Protein 4ONR (pdb70)

Nearest PDB structures (foldseek):
  4onr-assembly1_A  TM=1.007E+00  e=2.822E-20  Borreliella burgdorferi
  2lqu-assembly1_A  TM=8.585E-01  e=1.031E-11  Borreliella burgdorferi
  2mtc-assembly1_A  TM=7.827E-01  e=1.929E-09  Borreliella burgdorferi N40
  2mtd-assembly1_A  TM=6.767E-01  e=2.334E-07  Borreliella garinii PBr
  2mvg-assembly1_A  TM=7.430E-01  e=7.442E-05  Borreliella burgdorferi B31

Solvent-accessible surface area: 8137 Å² total; per-residue (Å²): 112,84,151,100,31,14,93,53,87,19,77,111,63,0,67,64,27,7,129,43,1,58,65,44,1,58,47,0,74,147,90,2,78,94,111,70,32,107,21,64,48,182,198,156,30,178,52,85,13,26,8,78,2,30,18,85,0,0,46,31,0,28,134,0,0,56,6,0,35,79,4,0,81,137,24,144,157,115,20,51,67,6,30,8,50,21,0,35,78,31,0,58,90,4,0,85,19,0,72,105,0,9,4,93,110,0,25,113,20,0,33,91,10,13,157,126,41,67,22,91,67,3,122,3,0,49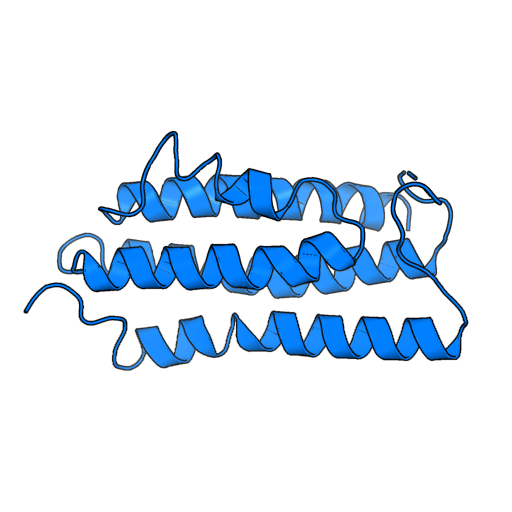,63,0,0,103,86,0,67,53,34,1,70,120,16,42,133,120,4,86,94,82,97

Organism: Borreliella burgdorferi (NCBI:txid139)

B-factor: mean 34.72, std 15.83, range [13.73, 114.96]

Foldseek 3Di:
DQQDEDDDPLCCQLVVLLVQLVVLLVVLVVVCVVVVHALAQVVVDPDLSLLVSLLSNLVSVLVNLVSLLVVLVVCQPPNGQNHLVVSLVSLLVSQVSSVRSNLPCSNVLQVVLCVVQNSSGSVSSNSSSVSNNVSSVVSNCVSVVVD

Structure (mmCIF, N/CA/C/O backbone):
data_4ONR
#
_entry.id   4ONR
#
_cell.l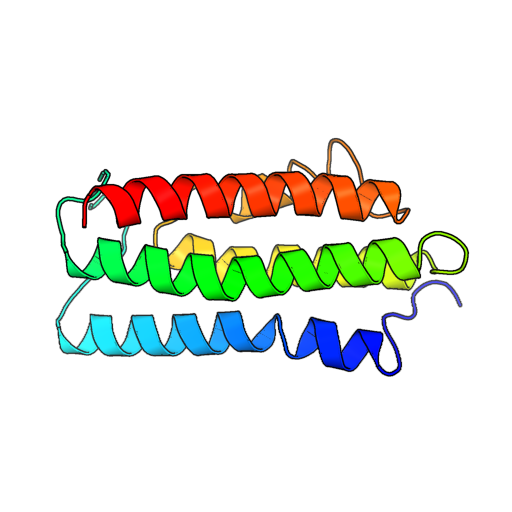ength_a   49.524
_cell.length_b   49.524
_cell.length_c   57.943
_cell.angle_alpha   90.000
_cell.angle_beta   90.000
_cell.angle_gamma   90.000
#
_symmetry.space_group_name_H-M   'P 43'
#
loop_
_entity.id
_entity.type
_entity.pdbx_description
1 polymer 'DECORIN-BINDING PROTEIN DbpA'
2 non-polymer 'NICKEL (II) ION'
3 water water
#
loop_
_atom_site.group_PDB
_atom_site.id
_atom_site.type_symbol
_atom_site.label_atom_id
_atom_site.label_alt_id
_atom_site.label_comp_id
_atom_site.label_asym_id
_atom_site.label_entity_id
_atom_site.label_seq_id
_atom_site.pdbx_PDB_ins_code
_atom_site.Cartn_x
_atom_site.Cartn_y
_atom_site.Cartn_z
_atom_site.occupancy
_atom_site.B_iso_or_equiv
_atom_site.auth_seq_id
_atom_site.auth_comp_id
_atom_site.auth_asym_id
_atom_site.auth_atom_id
_atom_site.pdbx_PDB_model_num
ATOM 1 N N . GLY A 1 1 ? -4.402 9.480 3.091 1.00 45.90 -3 GLY A N 1
ATOM 2 C CA . GLY A 1 1 ? -4.740 10.856 2.764 1.00 55.45 -3 GLY A CA 1
ATOM 3 C C . GLY A 1 1 ? -3.592 11.803 3.073 1.00 52.42 -3 GLY A C 1
ATOM 4 O O . GLY A 1 1 ? -3.773 13.023 3.117 1.00 64.35 -3 GLY A O 1
ATOM 7 N N . ALA A 1 2 ? -2.412 11.230 3.296 1.00 52.81 -2 ALA A N 1
ATOM 8 C CA . ALA A 1 2 ? -1.194 11.991 3.574 1.00 44.55 -2 ALA A CA 1
ATOM 9 C C . ALA A 1 2 ? 0.026 11.076 3.543 1.00 44.61 -2 ALA A C 1
ATOM 10 O O . ALA A 1 2 ? 1.158 11.540 3.711 1.00 43.75 -2 ALA A O 1
ATOM 16 N N . MET A 1 3 ? -0.200 9.779 3.319 1.00 39.65 -1 MET A N 1
ATOM 17 C CA . MET A 1 3 ? 0.853 8.773 3.478 1.00 56.53 -1 MET A CA 1
ATOM 18 C C . MET A 1 3 ? 1.230 8.095 2.165 1.00 54.14 -1 MET A C 1
ATOM 19 O O . MET A 1 3 ? 2.055 7.178 2.150 1.00 62.71 -1 MET A O 1
ATOM 32 N N . ASP A 1 4 ? 0.637 8.538 1.062 1.00 43.34 0 ASP A N 1
ATOM 33 C CA . ASP A 1 4 ? 0.969 7.950 -0.233 1.00 38.17 0 ASP A CA 1
ATOM 34 C C . ASP A 1 4 ? 2.382 8.354 -0.663 1.00 37.76 0 ASP A C 1
AT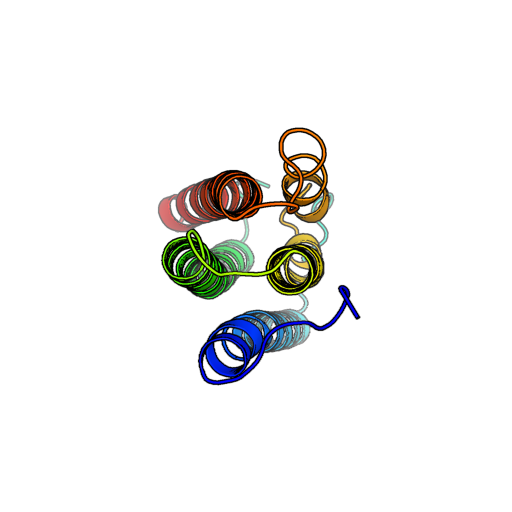OM 35 O O . ASP A 1 4 ? 2.867 9.441 -0.344 1.00 35.44 0 ASP A O 1
ATOM 44 N N . GLY A 1 5 ? 3.032 7.441 -1.374 1.00 34.13 26 GLY A N 1
ATOM 45 C CA . GLY A 1 5 ? 4.444 7.536 -1.657 1.00 29.54 26 GLY A CA 1
ATOM 46 C C . GLY A 1 5 ? 4.741 8.128 -3.010 1.00 29.76 26 GLY A C 1
ATOM 47 O O . GLY A 1 5 ? 4.000 8.970 -3.522 1.00 31.17 26 GLY A O 1
ATOM 51 N N . LEU A 1 6 ? 5.862 7.693 -3.567 1.00 26.77 27 LEU A N 1
ATOM 52 C CA . LEU A 1 6 ? 6.298 8.129 -4.880 1.00 27.25 27 LEU A CA 1
ATOM 53 C C . LEU A 1 6 ? 5.358 7.684 -5.990 1.00 28.61 27 LEU A C 1
ATOM 54 O O . LEU A 1 6 ? 4.744 6.617 -5.919 1.00 31.38 27 LEU A O 1
ATOM 70 N N . THR A 1 7 ? 5.292 8.498 -7.038 1.00 30.39 28 THR A N 1
ATOM 71 C CA . THR A 1 7 ? 4.548 8.168 -8.232 1.00 32.15 28 THR A CA 1
ATOM 72 C C . THR A 1 7 ? 5.303 8.565 -9.482 1.00 30.12 28 THR A C 1
ATOM 73 O O . THR A 1 7 ? 6.298 9.280 -9.440 1.00 32.47 28 THR A O 1
ATOM 84 N N . GLY A 1 8 ? 4.812 8.086 -10.611 1.00 32.02 29 GLY A N 1
ATOM 85 C CA . GLY A 1 8 ? 5.275 8.558 -11.898 1.00 36.17 29 GLY A CA 1
ATOM 86 C C . GLY A 1 8 ? 6.728 8.284 -12.173 1.00 35.15 29 GLY A C 1
ATOM 87 O O . GLY A 1 8 ? 7.256 7.253 -11.750 1.00 30.30 29 GLY A O 1
ATOM 91 N N . ALA A 1 9 ? 7.371 9.222 -12.868 1.00 33.26 30 ALA A N 1
ATOM 92 C CA . ALA A 1 9 ? 8.773 9.092 -13.262 1.00 36.40 30 ALA A CA 1
ATOM 93 C C . ALA A 1 9 ? 9.720 9.053 -12.059 1.00 33.91 30 ALA A C 1
ATOM 94 O O . ALA A 1 9 ? 10.755 8.381 -12.100 1.00 31.14 30 ALA A O 1
ATOM 101 N N . THR A 1 10 ? 9.382 9.804 -11.011 1.00 27.67 31 THR A N 1
ATOM 102 C CA . THR A 1 10 ? 10.175 9.863 -9.793 1.00 25.04 31 THR A CA 1
ATOM 103 C C . THR A 1 10 ? 10.218 8.469 -9.137 1.00 28.41 31 THR A C 1
ATOM 104 O O . THR A 1 10 ? 11.290 8.006 -8.726 1.00 27.87 31 THR A O 1
ATOM 115 N N . LYS A 1 11 ? 9.069 7.799 -9.047 1.00 26.75 32 LYS A N 1
ATOM 116 C CA . LYS A 1 11 ? 9.024 6.456 -8.463 1.00 25.96 32 LYS A CA 1
ATOM 117 C C . LYS A 1 11 ? 9.907 5.466 -9.232 1.00 25.62 32 LYS A C 1
ATOM 118 O O . LYS A 1 11 ? 10.710 4.733 -8.633 1.00 26.57 32 LYS A O 1
ATOM 137 N N . ILE A 1 12 ? 9.759 5.440 -10.548 1.00 27.07 33 ILE A N 1
ATOM 138 C CA . ILE A 1 12 ? 10.529 4.514 -11.376 1.00 28.42 33 ILE A CA 1
ATOM 139 C C . ILE A 1 12 ? 12.025 4.787 -11.236 1.00 29.83 33 ILE A C 1
ATOM 140 O O . ILE A 1 12 ? 12.824 3.863 -11.025 1.00 29.19 33 ILE A O 1
ATOM 156 N N . LYS A 1 13 ? 12.400 6.061 -11.349 1.00 24.95 34 LYS A N 1
ATOM 157 C CA . LYS A 1 13 ? 13.805 6.468 -11.277 1.00 28.14 34 LYS A CA 1
ATOM 158 C C . LYS A 1 13 ? 14.461 6.065 -9.949 1.00 25.34 34 LYS A C 1
ATOM 159 O O . LYS A 1 13 ? 15.560 5.475 -9.915 1.00 25.71 34 LYS A O 1
ATOM 178 N N . LEU A 1 14 ? 13.785 6.358 -8.844 1.00 21.54 35 LEU A N 1
ATOM 179 C CA . LEU A 1 14 ? 14.381 6.106 -7.539 1.00 20.35 35 LEU A CA 1
ATOM 180 C C . LEU A 1 14 ? 14.329 4.623 -7.173 1.00 22.79 35 LEU A C 1
ATOM 181 O O . LEU A 1 14 ? 15.300 4.093 -6.639 1.00 23.83 35 LEU A O 1
ATOM 197 N N . GLU A 1 15 ? 13.217 3.946 -7.447 1.00 24.88 36 GLU A N 1
ATOM 198 C CA . GLU A 1 15 ? 13.145 2.516 -7.146 1.00 25.31 36 GLU A CA 1
ATOM 199 C C . GLU A 1 15 ? 14.076 1.696 -8.049 1.00 24.92 36 GLU A C 1
ATOM 200 O O . GLU A 1 15 ? 14.680 0.725 -7.581 1.00 28.06 36 GLU A O 1
ATOM 212 N N . SER A 1 16 ? 14.212 2.081 -9.321 1.00 28.95 37 SER A N 1
ATOM 213 C CA . SER A 1 16 ? 15.161 1.425 -10.238 1.00 26.38 37 SER A CA 1
ATOM 214 C C . SER A 1 16 ? 16.609 1.585 -9.801 1.00 23.43 37 SER A C 1
ATOM 215 O O . SER A 1 16 ? 17.405 0.637 -9.874 1.00 27.93 37 SER A O 1
ATOM 223 N N A SER A 1 17 ? 16.944 2.782 -9.334 0.50 23.74 38 SER A N 1
ATOM 224 N N B SER A 1 17 ? 16.970 2.779 -9.335 0.50 23.54 38 SER A N 1
ATOM 225 C CA A SER A 1 17 ? 18.296 3.082 -8.909 0.50 23.74 38 SER A CA 1
ATOM 226 C CA B SER A 1 17 ? 18.343 3.024 -8.919 0.50 23.90 38 SER A CA 1
ATOM 227 C C A SER A 1 17 ? 18.606 2.342 -7.618 0.50 22.02 38 SER A C 1
ATOM 228 C C B SER A 1 17 ? 18.621 2.325 -7.601 0.50 23.48 38 SER A C 1
ATOM 229 O O A SER A 1 17 ? 19.724 1.886 -7.408 0.50 24.08 38 SER A O 1
ATOM 230 O O B SER A 1 17 ? 19.737 1.887 -7.349 0.50 22.33 38 SER A O 1
ATOM 245 N N . ALA A 1 18 ? 17.618 2.221 -6.741 1.00 23.00 39 ALA A N 1
ATOM 246 C CA . ALA A 1 18 ? 17.801 1.473 -5.507 1.00 22.63 39 ALA A CA 1
ATOM 247 C C . ALA A 1 18 ? 17.994 -0.009 -5.807 1.00 26.77 39 ALA A C 1
ATOM 248 O O . ALA A 1 18 ? 18.870 -0.662 -5.240 1.00 22.08 39 ALA A O 1
ATOM 255 N N . LYS A 1 19 ? 17.161 -0.551 -6.685 1.00 22.39 40 LYS A N 1
ATOM 256 C CA . LYS A 1 19 ? 17.247 -1.966 -7.024 1.00 25.79 40 LYS A CA 1
ATOM 257 C C . LYS A 1 19 ? 18.612 -2.296 -7.618 1.00 24.67 40 LYS A C 1
ATOM 258 O O . LYS A 1 19 ? 19.177 -3.368 -7.347 1.00 27.52 40 LYS A O 1
ATOM 277 N N . ALA A 1 20 ? 19.173 -1.387 -8.408 1.00 24.94 41 ALA A N 1
ATOM 278 C CA . ALA A 1 20 ? 20.500 -1.591 -8.993 1.00 28.55 41 ALA A CA 1
ATOM 279 C C . ALA A 1 20 ? 21.585 -1.836 -7.929 1.00 28.48 41 ALA A C 1
ATOM 280 O O . ALA A 1 20 ? 22.542 -2.604 -8.133 1.00 24.73 41 ALA A O 1
ATOM 287 N N . ILE A 1 21 ? 21.447 -1.196 -6.787 1.00 20.99 42 ILE A N 1
ATOM 288 C CA . ILE A 1 21 ? 22.388 -1.438 -5.700 1.00 20.79 42 ILE A CA 1
ATOM 289 C C . ILE A 1 21 ? 22.253 -2.864 -5.201 1.00 26.21 42 ILE A C 1
ATOM 290 O O . ILE A 1 21 ? 23.251 -3.576 -5.020 1.00 25.60 42 ILE A O 1
ATOM 306 N N . VAL A 1 22 ? 21.012 -3.253 -4.931 1.00 24.60 43 VAL A N 1
ATOM 307 C CA . VAL A 1 22 ? 20.753 -4.568 -4.371 1.00 27.04 43 VAL A CA 1
ATOM 308 C C . VAL A 1 22 ? 21.236 -5.623 -5.363 1.00 32.21 43 VAL A C 1
ATOM 309 O O . VAL A 1 22 ? 21.900 -6.597 -4.969 1.00 28.42 43 VAL A O 1
ATOM 322 N N . ASP A 1 23 ? 20.937 -5.428 -6.649 1.00 28.01 44 ASP A N 1
ATOM 323 C CA . ASP A 1 23 ? 21.383 -6.370 -7.667 1.00 30.38 44 ASP A CA 1
ATOM 324 C C . ASP A 1 23 ? 22.909 -6.460 -7.707 1.00 31.30 44 ASP A C 1
ATOM 325 O O . ASP A 1 23 ? 23.475 -7.552 -7.785 1.00 30.26 44 ASP A O 1
ATOM 334 N N . GLU A 1 24 ? 23.582 -5.319 -7.647 1.00 25.17 45 GLU A N 1
ATOM 335 C CA . GLU A 1 24 ? 25.036 -5.316 -7.699 1.00 27.36 45 GLU A CA 1
ATOM 336 C C . GLU A 1 24 ? 25.640 -6.049 -6.502 1.00 23.97 45 GLU A C 1
ATOM 337 O O . GLU A 1 24 ? 26.605 -6.845 -6.626 1.00 26.03 45 GLU A O 1
ATOM 349 N N . ILE A 1 25 ? 25.088 -5.785 -5.323 1.00 25.60 46 ILE A N 1
ATOM 350 C CA . ILE A 1 25 ? 25.616 -6.395 -4.122 1.00 25.36 46 ILE A CA 1
ATOM 351 C C . ILE A 1 25 ? 25.316 -7.893 -4.130 1.00 30.79 46 ILE A C 1
ATOM 352 O O . ILE A 1 25 ? 26.150 -8.705 -3.730 1.00 29.46 46 ILE A O 1
ATOM 368 N N . ASP A 1 26 ? 24.139 -8.289 -4.596 1.00 26.73 47 ASP A N 1
ATOM 369 C CA . ASP A 1 26 ? 23.880 -9.724 -4.745 1.00 30.50 47 ASP A CA 1
ATOM 370 C C . ASP A 1 26 ? 24.929 -10.392 -5.624 1.00 30.20 47 ASP A C 1
ATOM 371 O O . ASP A 1 26 ? 25.395 -11.501 -5.328 1.00 33.98 47 ASP A O 1
ATOM 380 N N . ALA A 1 27 ? 25.302 -9.735 -6.711 1.00 31.87 48 ALA A N 1
ATOM 381 C CA . ALA A 1 27 ? 26.277 -10.306 -7.630 1.00 35.48 48 ALA A CA 1
ATOM 382 C C . ALA A 1 27 ? 27.683 -10.360 -7.015 1.00 40.50 48 ALA A C 1
ATOM 383 O O . ALA A 1 27 ? 28.419 -11.326 -7.217 1.00 33.64 48 ALA A O 1
ATOM 390 N N . ILE A 1 28 ? 28.054 -9.316 -6.278 1.00 32.05 49 ILE A N 1
ATOM 391 C CA . ILE A 1 28 ? 29.314 -9.294 -5.540 1.00 29.83 49 ILE A CA 1
ATOM 392 C C . ILE A 1 28 ? 29.369 -10.456 -4.545 1.00 31.21 49 ILE A C 1
ATOM 393 O O . ILE A 1 28 ? 30.384 -11.167 -4.436 1.00 29.28 49 ILE A O 1
ATOM 409 N N . LYS A 1 29 ? 28.264 -10.679 -3.846 1.00 30.72 50 LYS A N 1
ATOM 410 C CA . LYS A 1 29 ? 28.213 -11.724 -2.839 1.00 29.38 50 LYS A CA 1
ATOM 411 C C . LYS A 1 29 ? 28.404 -13.097 -3.495 1.00 31.27 50 LYS A C 1
ATOM 412 O O . LYS A 1 29 ? 29.026 -14.001 -2.928 1.00 32.88 50 LYS A O 1
ATOM 431 N N . LYS A 1 30 ? 27.867 -13.247 -4.704 1.00 36.30 51 LYS A N 1
ATOM 432 C CA . LYS A 1 30 ? 27.984 -14.516 -5.419 1.00 33.43 51 LYS A CA 1
ATOM 433 C C . LYS A 1 30 ? 29.402 -14.762 -5.900 1.00 33.54 51 LYS A C 1
ATOM 434 O O . LYS A 1 30 ? 29.910 -15.892 -5.813 1.00 36.99 51 LYS A O 1
ATOM 453 N N . LYS A 1 31 ? 30.041 -13.709 -6.396 1.00 31.76 52 LYS A N 1
ATOM 454 C CA . LYS A 1 31 ? 31.436 -13.803 -6.783 1.00 33.19 52 LYS A CA 1
ATOM 455 C C . LYS A 1 31 ? 32.263 -14.152 -5.558 1.00 32.55 52 LYS A C 1
ATOM 456 O O . LYS A 1 31 ? 33.090 -15.067 -5.590 1.00 34.11 52 LYS A O 1
ATOM 475 N N . ALA A 1 32 ? 32.036 -13.437 -4.463 1.00 31.57 53 ALA A N 1
ATOM 476 C CA . ALA A 1 32 ? 32.782 -13.723 -3.248 1.00 32.48 53 ALA A CA 1
ATOM 477 C C . ALA A 1 32 ? 32.649 -15.180 -2.851 1.00 34.91 53 ALA A C 1
ATOM 478 O O . ALA A 1 32 ? 33.629 -15.829 -2.510 1.00 36.34 53 ALA A O 1
ATOM 485 N N . ALA A 1 33 ? 31.432 -15.696 -2.909 1.00 39.51 54 ALA A N 1
ATOM 486 C CA . ALA A 1 33 ? 31.175 -17.055 -2.483 1.00 38.42 54 ALA A CA 1
ATOM 487 C C . ALA A 1 33 ? 31.962 -18.052 -3.338 1.00 39.95 54 ALA A C 1
ATOM 488 O O . ALA A 1 33 ? 32.434 -19.082 -2.846 1.00 42.26 54 ALA A O 1
ATOM 495 N N . SER A 1 34 ? 32.110 -17.734 -4.620 1.00 38.90 55 SER A N 1
ATOM 496 C CA . SER A 1 34 ? 32.821 -18.619 -5.539 1.00 40.48 55 SER A CA 1
ATOM 497 C C . SER A 1 34 ? 34.324 -18.662 -5.266 1.00 40.69 55 SER A C 1
ATOM 498 O O . SER A 1 34 ? 35.005 -19.607 -5.680 1.00 42.58 55 SER A O 1
ATOM 506 N N . MET A 1 35 ? 34.831 -17.640 -4.581 1.00 40.00 56 MET A N 1
ATOM 507 C CA . MET A 1 35 ? 36.254 -17.518 -4.254 1.00 49.34 56 MET A CA 1
ATOM 508 C C . MET A 1 35 ? 36.499 -17.734 -2.754 1.00 55.70 56 MET A C 1
ATOM 509 O O . MET A 1 35 ? 37.629 -17.632 -2.285 1.00 45.04 56 MET A O 1
ATOM 523 N N . GLY A 1 36 ? 35.436 -17.987 -1.998 1.00 46.70 57 GLY A N 1
ATOM 524 C CA . GLY A 1 36 ? 35.556 -18.256 -0.576 1.00 44.90 57 GLY A CA 1
ATOM 525 C C . GLY A 1 36 ? 35.846 -17.035 0.283 1.00 41.88 57 GLY A C 1
ATOM 526 O O . GLY A 1 36 ? 36.484 -17.149 1.329 1.00 59.82 57 GLY A O 1
ATOM 530 N N . VAL A 1 37 ? 35.356 -15.875 -0.136 1.00 41.10 58 VAL A N 1
ATOM 531 C CA . VAL A 1 37 ? 35.627 -14.618 0.557 1.00 42.24 58 VAL A CA 1
ATOM 532 C C . VAL A 1 37 ? 34.498 -14.236 1.506 1.00 39.15 58 VAL A C 1
ATOM 533 O O . VAL A 1 37 ? 33.324 -14.266 1.128 1.00 45.33 58 VAL A O 1
ATOM 546 N N . ASN A 1 38 ? 34.870 -13.866 2.734 1.00 41.93 59 ASN A N 1
ATOM 547 C CA . ASN A 1 38 ? 33.924 -13.408 3.735 1.00 39.29 59 ASN A CA 1
ATOM 548 C C . ASN A 1 38 ? 34.132 -11.914 4.017 1.00 41.64 59 ASN A C 1
ATOM 549 O O . ASN A 1 38 ? 35.227 -11.498 4.407 1.00 44.73 59 ASN A O 1
ATOM 560 N N . PHE A 1 39 ? 33.075 -11.124 3.850 1.00 39.36 60 PHE A N 1
ATOM 561 C CA . PHE A 1 39 ? 33.161 -9.678 4.064 1.00 35.65 60 PHE A CA 1
ATOM 562 C C . PHE A 1 39 ? 33.098 -9.263 5.525 1.00 36.60 60 PHE A C 1
ATOM 563 O O . PHE A 1 39 ? 33.076 -8.065 5.814 1.00 40.85 60 PHE A O 1
ATOM 580 N N . ASP A 1 40 ? 33.072 -10.235 6.435 1.00 38.03 61 ASP A N 1
ATOM 581 C CA . ASP A 1 40 ? 32.949 -9.946 7.870 1.00 45.69 61 ASP A CA 1
ATOM 582 C C . ASP A 1 40 ? 34.001 -8.914 8.287 1.00 49.44 61 ASP A C 1
ATOM 583 O O . ASP A 1 40 ? 35.198 -9.171 8.192 1.00 46.18 61 ASP A O 1
ATOM 592 N N . ALA A 1 41 ? 33.546 -7.733 8.707 1.00 47.46 62 ALA A N 1
ATOM 593 C CA . ALA A 1 41 ? 34.442 -6.597 8.939 1.00 50.15 62 ALA A CA 1
ATOM 594 C C . ALA A 1 41 ? 35.502 -6.868 10.012 1.00 49.49 62 ALA A C 1
ATOM 595 O O . ALA A 1 41 ? 36.637 -6.415 9.891 1.00 66.36 62 ALA A O 1
ATOM 602 N N . PHE A 1 42 ? 35.134 -7.594 11.062 1.00 49.50 63 PHE A N 1
ATOM 603 C CA . PHE A 1 42 ? 36.061 -7.864 12.160 1.00 53.87 63 PHE A CA 1
ATOM 604 C C . PHE A 1 42 ? 37.151 -8.867 11.759 1.00 62.12 63 PHE A C 1
ATOM 605 O O . PHE A 1 42 ? 38.185 -8.979 12.422 1.00 55.18 63 PHE A O 1
ATOM 622 N N . LYS A 1 43 ? 36.908 -9.581 10.666 1.00 47.89 64 LYS A N 1
ATOM 623 C CA . LYS A 1 43 ? 37.867 -10.539 10.120 1.00 61.26 64 LYS A CA 1
ATOM 624 C C . LYS A 1 43 ? 38.467 -10.048 8.800 1.00 60.06 64 LYS A C 1
ATOM 625 O O . LYS A 1 43 ? 38.401 -8.857 8.469 1.00 51.37 64 LYS A O 1
ATOM 644 N N . VAL A 1 51 ? 40.395 0.164 4.102 1.00 79.00 72 VAL A N 1
ATOM 645 C CA . VAL A 1 51 ? 41.679 -0.107 4.737 1.00 79.76 72 VAL A CA 1
ATOM 646 C C . VAL A 1 51 ? 41.998 -1.615 4.696 1.00 81.38 72 VAL A C 1
ATOM 647 O O . VAL A 1 51 ? 42.962 -2.071 5.314 1.00 86.07 72 VAL A O 1
ATOM 659 N N . SER A 1 52 ? 41.198 -2.379 3.948 1.00 57.78 73 SER A N 1
ATOM 660 C CA . SER A 1 52 ? 41.391 -3.831 3.836 1.00 52.74 73 SER A CA 1
ATOM 661 C C . SER A 1 52 ? 42.708 -4.193 3.145 1.00 61.88 73 SER A C 1
ATOM 662 O O . SER A 1 52 ? 43.266 -3.388 2.399 1.00 50.28 73 SER A O 1
ATOM 670 N N . GLU A 1 53 ? 43.198 -5.407 3.400 1.00 53.35 74 GLU A N 1
ATOM 671 C CA . GLU A 1 53 ? 44.409 -5.900 2.757 1.00 58.97 74 GLU A CA 1
ATOM 672 C C . GLU A 1 53 ? 44.092 -6.747 1.520 1.00 61.79 74 GLU A C 1
ATOM 673 O O . GLU A 1 53 ? 44.992 -7.103 0.760 1.00 50.95 74 GLU A O 1
ATOM 685 N N . ASN A 1 54 ? 42.812 -7.052 1.315 1.00 57.30 75 ASN A N 1
ATOM 686 C CA . ASN A 1 54 ? 42.386 -7.945 0.239 1.00 55.09 75 ASN A CA 1
ATOM 687 C C . ASN A 1 54 ? 41.904 -7.208 -1.023 1.00 64.72 75 ASN A C 1
ATOM 688 O O . ASN A 1 54 ? 40.897 -6.491 -0.962 1.00 45.53 75 ASN A O 1
ATOM 699 N N . PRO A 1 55 ? 42.588 -7.420 -2.174 1.00 56.50 76 PRO A N 1
ATOM 700 C CA . PRO A 1 55 ? 42.260 -6.770 -3.457 1.00 50.74 76 PRO A CA 1
ATOM 701 C C . PRO A 1 55 ? 40.797 -6.895 -3.875 1.00 40.31 76 PRO A C 1
ATOM 702 O O . PRO A 1 55 ? 40.201 -5.932 -4.383 1.00 37.92 76 PRO A O 1
ATOM 713 N N . PHE A 1 56 ? 40.215 -8.065 -3.641 1.00 37.51 77 PHE A N 1
ATOM 714 C CA . PHE A 1 56 ? 38.843 -8.303 -4.066 1.00 37.48 77 PHE A CA 1
ATOM 715 C C . PHE A 1 56 ? 37.858 -7.483 -3.262 1.00 35.04 77 PHE A C 1
ATOM 716 O O . PHE A 1 56 ? 36.923 -6.904 -3.818 1.00 36.22 77 PHE A O 1
ATOM 733 N N . ILE A 1 57 ? 38.067 -7.426 -1.949 1.00 35.73 78 ILE A N 1
ATOM 734 C CA . ILE A 1 57 ? 37.225 -6.609 -1.081 1.00 34.73 78 ILE A CA 1
ATOM 735 C C . ILE A 1 57 ? 37.366 -5.136 -1.482 1.00 35.15 78 ILE A C 1
ATOM 736 O O . ILE A 1 57 ? 36.373 -4.407 -1.526 1.00 32.90 78 ILE A O 1
ATOM 752 N N . LEU A 1 58 ? 38.576 -4.702 -1.830 1.00 35.22 79 LEU A N 1
ATOM 753 C CA . LEU A 1 58 ? 38.764 -3.318 -2.275 1.00 34.26 79 LEU A CA 1
ATOM 754 C C . LEU A 1 58 ? 37.919 -3.016 -3.507 1.00 33.11 79 LEU A C 1
ATOM 755 O O . LEU A 1 58 ? 37.229 -2.006 -3.537 1.00 29.98 79 LEU A O 1
ATOM 771 N N . GLU A 1 59 ? 37.989 -3.892 -4.514 1.00 31.13 80 GLU A N 1
ATOM 772 C CA . GLU A 1 59 ? 37.223 -3.717 -5.753 1.00 33.00 80 GLU A CA 1
ATOM 773 C C . GLU A 1 59 ? 35.731 -3.745 -5.460 1.00 32.46 80 GLU A C 1
ATOM 774 O O . GLU A 1 59 ? 34.964 -2.976 -6.018 1.00 29.41 80 GLU A O 1
ATOM 786 N N . ALA A 1 60 ? 35.333 -4.656 -4.579 1.00 30.06 81 ALA A N 1
ATOM 787 C CA . ALA A 1 60 ? 33.924 -4.834 -4.226 1.00 28.92 81 ALA A CA 1
ATOM 788 C C . ALA A 1 60 ? 33.372 -3.554 -3.633 1.00 25.42 81 ALA A C 1
ATOM 789 O O . ALA A 1 60 ? 32.254 -3.095 -3.960 1.00 27.15 81 ALA A O 1
ATOM 796 N N . LYS A 1 61 ? 34.128 -2.971 -2.718 1.00 31.89 82 LYS A N 1
ATOM 797 C CA . LYS A 1 61 ? 33.641 -1.759 -2.094 1.00 26.13 82 LYS A CA 1
ATOM 798 C C . LYS A 1 61 ? 33.575 -0.602 -3.103 1.00 26.54 82 LYS A C 1
ATOM 799 O O . LYS A 1 61 ? 32.661 0.205 -3.038 1.00 26.52 82 LYS A O 1
ATOM 818 N N . VAL A 1 62 ? 34.521 -0.514 -4.038 1.00 26.45 83 VAL A N 1
ATOM 819 C CA . VAL A 1 62 ? 34.453 0.527 -5.073 1.00 26.63 83 VAL A CA 1
ATOM 820 C C . VAL A 1 62 ? 33.229 0.324 -5.955 1.00 23.38 83 VAL A C 1
ATOM 821 O O . VAL A 1 62 ? 32.474 1.258 -6.209 1.00 23.92 83 VAL A O 1
ATOM 834 N N . ARG A 1 63 ? 33.035 -0.903 -6.436 1.00 25.29 84 ARG A N 1
ATOM 835 C CA . ARG A 1 63 ? 31.859 -1.213 -7.241 1.00 24.96 84 ARG A CA 1
ATOM 836 C C . ARG A 1 63 ? 30.554 -0.869 -6.521 1.00 23.11 84 ARG A C 1
ATOM 837 O O . ARG A 1 63 ? 29.663 -0.227 -7.076 1.00 24.42 84 ARG A O 1
ATOM 858 N N . ALA A 1 64 ? 30.424 -1.319 -5.283 1.00 22.09 85 ALA A N 1
ATOM 859 C CA . ALA A 1 64 ? 29.173 -1.115 -4.560 1.00 21.30 85 ALA A CA 1
ATOM 860 C C . ALA A 1 64 ? 28.946 0.355 -4.277 1.00 20.74 85 ALA A C 1
ATOM 861 O O . ALA A 1 64 ? 27.829 0.852 -4.440 1.00 21.53 85 ALA A O 1
ATOM 868 N N . THR A 1 65 ? 29.990 1.065 -3.849 1.00 19.23 86 THR A N 1
ATOM 869 C CA . THR A 1 65 ? 29.797 2.468 -3.517 1.00 18.56 86 THR A CA 1
ATOM 870 C C . THR A 1 65 ? 29.543 3.313 -4.780 1.00 20.85 86 THR A C 1
ATOM 871 O O . THR A 1 65 ? 28.815 4.310 -4.687 1.00 19.88 86 THR A O 1
ATOM 882 N N . THR A 1 66 ? 30.067 2.916 -5.945 1.00 17.99 87 THR A N 1
ATOM 883 C CA . THR A 1 66 ? 29.713 3.598 -7.215 1.00 18.41 87 THR A CA 1
ATOM 884 C C . THR A 1 66 ? 28.238 3.496 -7.559 1.00 18.73 87 THR A C 1
ATOM 885 O O . THR A 1 66 ? 27.573 4.509 -7.801 1.00 20.18 87 THR A O 1
ATOM 896 N N . VAL A 1 67 ? 27.692 2.282 -7.549 1.00 21.58 88 VAL A N 1
ATOM 897 C CA . VAL A 1 67 ? 26.284 2.132 -7.884 1.00 20.26 88 VAL A CA 1
ATOM 898 C C . VAL A 1 67 ? 25.420 2.827 -6.808 1.00 18.68 88 VAL A C 1
ATOM 899 O O . VAL A 1 67 ? 24.380 3.439 -7.101 1.00 19.63 88 VAL A O 1
ATOM 912 N N . ALA A 1 68 ? 25.840 2.758 -5.553 1.00 19.25 89 ALA A N 1
ATOM 913 C CA . ALA A 1 68 ? 25.066 3.384 -4.493 1.00 20.18 89 ALA A CA 1
ATOM 914 C C . ALA A 1 68 ? 25.078 4.896 -4.617 1.00 19.04 89 ALA A C 1
ATOM 915 O O . ALA A 1 68 ? 24.075 5.551 -4.411 1.00 18.94 89 ALA A O 1
ATOM 922 N N . GLU A 1 69 ? 26.203 5.471 -5.001 1.00 16.16 90 GLU A N 1
ATOM 923 C CA . GLU A 1 69 ? 26.267 6.922 -5.122 1.00 17.97 90 GLU A CA 1
ATOM 924 C C . GLU A 1 69 ? 25.369 7.394 -6.272 1.00 22.40 90 GLU A C 1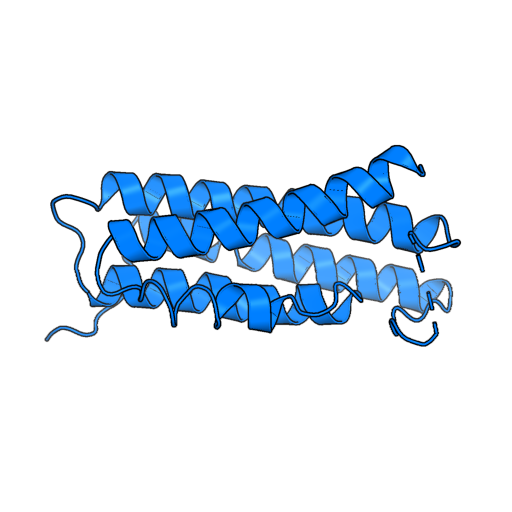
ATOM 925 O O . GLU A 1 69 ? 24.771 8.467 -6.169 1.00 21.00 90 GLU A O 1
ATOM 937 N N . LYS A 1 70 ? 25.208 6.588 -7.331 1.00 20.11 91 LYS A N 1
ATOM 938 C CA . LYS A 1 70 ? 24.322 6.986 -8.434 1.00 19.63 91 LYS A CA 1
ATOM 939 C C . LYS A 1 70 ? 22.899 7.104 -7.926 1.00 20.23 91 LYS A C 1
ATOM 940 O O . LYS A 1 70 ? 22.141 8.014 -8.320 1.00 19.69 91 LYS A O 1
ATOM 959 N N . PHE A 1 71 ? 22.538 6.175 -7.051 1.00 19.89 92 PHE A N 1
ATOM 960 C CA . PHE A 1 71 ? 21.240 6.217 -6.376 1.00 17.81 92 PHE A CA 1
ATOM 961 C C . PHE A 1 71 ? 21.075 7.441 -5.499 1.00 16.49 92 PHE A C 1
ATOM 962 O O . PHE A 1 71 ? 20.031 8.092 -5.534 1.00 18.56 92 PHE A O 1
ATOM 979 N N . VAL A 1 72 ? 22.078 7.762 -4.696 1.00 17.36 93 VAL A N 1
ATOM 980 C CA . VAL A 1 72 ? 21.937 8.924 -3.842 1.00 15.03 93 VAL A CA 1
ATOM 981 C C . VAL A 1 72 ? 21.864 10.210 -4.656 1.00 17.36 93 VAL A C 1
ATOM 982 O O . VAL A 1 72 ? 21.079 11.127 -4.312 1.00 17.90 93 VAL A O 1
ATOM 995 N N . ILE A 1 73 ? 22.646 10.317 -5.719 1.00 17.69 94 ILE A N 1
ATOM 996 C CA . ILE A 1 73 ? 22.501 11.457 -6.624 1.00 19.14 94 ILE A CA 1
ATOM 997 C C . ILE A 1 73 ? 21.071 11.534 -7.162 1.00 20.01 94 ILE A C 1
ATOM 998 O O . ILE A 1 73 ? 20.504 12.617 -7.240 1.00 20.52 94 ILE A O 1
ATOM 1014 N N . ALA A 1 74 ? 20.480 10.388 -7.512 1.00 19.35 95 ALA A N 1
ATOM 1015 C CA . ALA A 1 74 ? 19.097 10.376 -8.000 1.00 21.60 95 ALA A CA 1
ATOM 1016 C C . ALA A 1 74 ? 18.147 10.900 -6.933 1.00 19.24 95 ALA A C 1
ATOM 1017 O O . ALA A 1 74 ? 17.240 11.680 -7.228 1.00 19.14 95 ALA A O 1
ATOM 1024 N N . ILE A 1 75 ? 18.364 10.492 -5.692 1.00 18.78 96 ILE A N 1
ATOM 1025 C CA . ILE A 1 75 ? 17.604 11.048 -4.579 1.00 18.01 96 ILE A CA 1
ATOM 1026 C C . ILE A 1 75 ? 17.763 12.568 -4.493 1.00 16.70 96 ILE A C 1
ATOM 1027 O O . ILE A 1 75 ? 16.778 13.288 -4.329 1.00 18.35 96 ILE A O 1
ATOM 1043 N N . GLU A 1 76 ? 18.991 13.068 -4.607 1.00 17.53 97 GLU A N 1
ATOM 1044 C CA . GLU A 1 76 ? 19.223 14.510 -4.492 1.00 17.94 97 GLU A CA 1
ATOM 1045 C C . GLU A 1 76 ? 18.491 15.217 -5.626 1.00 21.71 97 GLU A C 1
ATOM 1046 O O . GLU A 1 76 ? 17.847 16.237 -5.416 1.00 21.99 97 GLU A O 1
ATOM 1058 N N . GLU A 1 77 ? 18.557 14.666 -6.829 1.00 17.97 98 GLU A N 1
ATOM 1059 C CA . GLU A 1 77 ? 17.901 15.294 -7.973 1.00 22.95 98 GLU A CA 1
ATOM 1060 C C . GLU A 1 77 ? 16.396 15.381 -7.775 1.00 24.38 98 GLU A C 1
ATOM 1061 O O . GLU A 1 77 ? 15.795 16.423 -8.024 1.00 23.43 98 GLU A O 1
ATOM 1073 N N . GLU A 1 78 ? 15.794 14.292 -7.307 1.00 18.84 99 GLU A N 1
ATOM 1074 C CA . GLU A 1 78 ? 14.347 14.248 -7.200 1.00 19.42 99 GLU A CA 1
ATOM 1075 C C . GLU A 1 78 ? 13.860 15.048 -5.993 1.00 20.11 99 GLU A C 1
ATOM 1076 O O . GLU A 1 78 ? 12.872 15.757 -6.117 1.00 21.23 99 GLU A O 1
ATOM 1088 N N . ALA A 1 79 ? 14.569 14.997 -4.881 1.00 18.83 100 ALA A N 1
ATOM 1089 C CA . ALA A 1 79 ? 14.222 15.813 -3.714 1.00 19.55 100 ALA A CA 1
ATOM 1090 C C . ALA A 1 79 ? 14.275 17.283 -4.095 1.00 20.26 100 ALA A C 1
ATOM 1091 O O . ALA A 1 79 ? 13.379 18.049 -3.768 1.00 22.61 100 ALA A O 1
ATOM 1098 N N . THR A 1 80 ? 15.311 17.672 -4.824 1.00 23.36 101 THR A N 1
ATOM 1099 C CA . THR A 1 80 ? 15.394 19.049 -5.298 1.00 25.91 101 THR A CA 1
ATOM 1100 C C . THR A 1 80 ? 14.186 19.412 -6.179 1.00 26.23 101 THR A C 1
ATOM 1101 O O . THR A 1 80 ? 13.576 20.482 -6.007 1.00 27.18 101 THR A O 1
ATOM 1112 N N . LYS A 1 81 ? 13.827 18.535 -7.117 1.00 23.90 102 LYS A N 1
ATOM 1113 C CA . LYS A 1 81 ? 12.683 18.783 -7.999 1.00 25.15 102 LYS A CA 1
ATOM 1114 C C . LYS A 1 81 ? 11.400 18.972 -7.208 1.00 29.83 102 LYS A C 1
ATOM 1115 O O . LYS A 1 81 ? 10.546 19.806 -7.550 1.00 28.48 102 LYS A O 1
ATOM 1134 N N . LEU A 1 82 ? 11.259 18.185 -6.157 1.00 25.90 103 LEU A N 1
ATOM 1135 C CA . LEU A 1 82 ? 10.032 18.138 -5.355 1.00 23.76 103 LEU A CA 1
ATOM 1136 C C . LEU A 1 82 ? 10.037 19.122 -4.184 1.00 27.47 103 LEU A C 1
ATOM 1137 O O . LEU A 1 82 ? 9.129 19.127 -3.339 1.00 25.79 103 LEU A O 1
ATOM 1153 N N . LYS A 1 83 ? 11.031 19.996 -4.137 1.00 23.38 104 LYS A N 1
ATOM 1154 C CA . LYS A 1 83 ? 11.132 20.919 -3.015 1.00 25.75 104 LYS A CA 1
ATOM 1155 C C . LYS A 1 83 ? 9.838 21.729 -2.809 1.00 28.29 104 LYS A C 1
ATOM 1156 O O . LYS A 1 83 ? 9.316 21.770 -1.700 1.00 30.31 104 LYS A O 1
ATOM 1175 N N . GLU A 1 84 ? 9.296 22.308 -3.885 1.00 29.63 105 GLU A N 1
ATOM 1176 C CA . GLU A 1 84 ? 8.140 23.191 -3.797 1.00 30.79 105 GLU A CA 1
ATOM 1177 C C . GLU A 1 84 ? 6.814 22.444 -3.635 1.00 29.13 105 GLU A C 1
ATOM 1178 O O . GLU A 1 84 ? 5.910 22.933 -2.965 1.00 33.59 105 GLU A O 1
ATOM 1190 N N 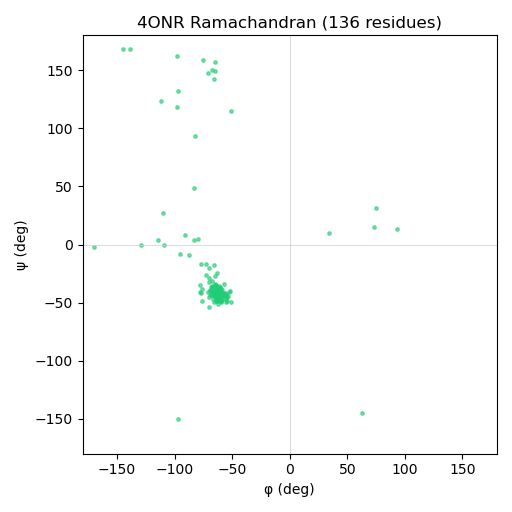. THR A 1 85 ? 6.681 21.277 -4.255 1.00 29.74 106 THR A N 1
ATOM 1191 C CA . THR A 1 85 ? 5.361 20.651 -4.329 1.00 29.41 106 THR A CA 1
ATOM 1192 C C . THR A 1 85 ? 5.329 19.193 -3.872 1.00 29.44 106 THR A C 1
ATOM 1193 O O . THR A 1 85 ? 4.254 18.587 -3.859 1.00 29.86 106 THR A O 1
ATOM 1204 N N . GLY A 1 86 ? 6.467 18.646 -3.463 1.00 28.03 107 GLY A N 1
ATOM 1205 C CA . GLY A 1 86 ? 6.513 17.287 -2.937 1.00 24.40 107 GLY A CA 1
ATOM 1206 C C . GLY A 1 86 ? 5.786 17.172 -1.602 1.00 26.83 107 GLY A C 1
ATOM 1207 O O . GLY A 1 86 ? 5.726 18.144 -0.847 1.00 25.61 107 GLY A O 1
ATOM 1211 N N . SER A 1 87 ? 5.232 15.988 -1.338 1.00 24.36 108 SER A N 1
ATOM 1212 C CA . SER A 1 87 ? 4.445 15.696 -0.138 1.00 24.78 108 SER A CA 1
ATOM 1213 C C . SER A 1 87 ? 5.303 15.010 0.916 1.00 24.01 108 SER A C 1
ATOM 1214 O O . SER A 1 87 ? 6.345 14.443 0.599 1.00 24.79 108 SER A O 1
ATOM 1222 N N . SER A 1 88 ? 4.828 15.028 2.161 1.00 26.18 109 SER A N 1
ATOM 1223 C CA . SER A 1 88 ? 5.484 14.291 3.255 1.00 29.37 109 SER A CA 1
ATOM 1224 C C . SER A 1 88 ? 5.704 12.813 2.933 1.00 23.94 109 SER A C 1
ATOM 1225 O O . SER A 1 88 ? 6.772 12.231 3.229 1.00 24.78 109 SER A O 1
ATOM 1233 N N . GLY A 1 89 ? 4.702 12.212 2.305 1.00 27.83 110 GLY A N 1
ATOM 1234 C CA . GLY A 1 89 ? 4.733 10.809 1.957 1.00 28.26 110 GLY A CA 1
ATOM 1235 C C . GLY A 1 89 ? 5.806 10.531 0.949 1.00 25.47 110 GLY A C 1
ATOM 1236 O O . GLY A 1 89 ? 6.439 9.480 0.998 1.00 27.18 110 GLY A O 1
ATOM 1240 N N . GLU A 1 90 ? 6.049 11.482 0.052 1.00 22.77 111 GLU A N 1
ATOM 1241 C CA . GLU A 1 90 ? 7.114 11.303 -0.947 1.00 20.18 111 GLU A CA 1
ATOM 1242 C C . GLU A 1 90 ? 8.499 11.372 -0.306 1.00 19.26 111 GLU A C 1
ATOM 1243 O O . GLU A 1 90 ? 9.356 10.515 -0.557 1.00 20.29 111 GLU A O 1
ATOM 1255 N N . PHE A 1 91 ? 8.701 12.345 0.562 1.00 21.33 112 PHE A N 1
ATOM 1256 C CA . PHE A 1 91 ? 9.977 12.483 1.253 1.00 18.66 112 PHE A CA 1
ATOM 1257 C C . PHE A 1 91 ? 10.276 11.301 2.182 1.00 18.44 112 PHE A C 1
ATOM 1258 O O . PHE A 1 91 ? 11.420 10.818 2.240 1.00 20.75 112 PHE A O 1
ATOM 1275 N N . SER A 1 92 ? 9.259 10.824 2.886 1.00 23.34 113 SER A N 1
ATOM 1276 C CA . SER A 1 92 ? 9.412 9.644 3.740 1.00 20.80 113 SER A CA 1
ATOM 1277 C C . SER A 1 92 ? 9.787 8.412 2.912 1.00 20.62 113 SER A C 1
ATOM 1278 O O . SER A 1 92 ? 10.590 7.579 3.349 1.00 21.25 113 SER A O 1
ATOM 1286 N N . ALA A 1 93 ? 9.197 8.292 1.729 1.00 20.42 114 ALA A N 1
ATOM 1287 C CA . ALA A 1 93 ? 9.511 7.182 0.829 1.00 22.82 114 ALA A CA 1
ATOM 1288 C C . ALA A 1 93 ? 10.949 7.241 0.345 1.00 19.47 114 ALA A C 1
ATOM 1289 O O . ALA A 1 93 ? 11.595 6.202 0.176 1.00 20.19 114 ALA A O 1
ATOM 1296 N N . MET A 1 94 ? 11.483 8.446 0.138 1.00 19.94 115 MET A N 1
ATOM 1297 C CA . MET A 1 94 ? 12.885 8.591 -0.290 1.00 18.91 115 MET A CA 1
ATOM 1298 C C . MET A 1 94 ? 13.802 8.132 0.833 1.00 17.86 115 MET A C 1
ATOM 1299 O O . MET A 1 94 ? 14.806 7.469 0.605 1.00 17.90 115 MET A O 1
ATOM 1313 N N . TYR A 1 95 ? 13.447 8.489 2.054 1.00 18.53 116 TYR A N 1
ATOM 1314 C CA . TYR A 1 95 ? 14.213 8.042 3.210 1.00 15.83 116 TYR A CA 1
ATOM 1315 C C . TYR A 1 95 ? 14.159 6.525 3.284 1.00 18.47 116 TYR A C 1
ATOM 1316 O O . TYR A 1 95 ? 15.180 5.865 3.496 1.00 18.59 116 TYR A O 1
ATOM 1334 N N . ASP A 1 96 ? 12.979 5.951 3.119 1.00 18.76 117 ASP A N 1
ATOM 1335 C CA . ASP A 1 96 ? 12.874 4.491 3.178 1.00 21.09 117 ASP A CA 1
ATOM 1336 C C . ASP A 1 96 ? 13.818 3.820 2.191 1.00 21.98 117 ASP A C 1
ATOM 1337 O O . ASP A 1 96 ? 14.441 2.835 2.550 1.00 20.23 117 ASP A O 1
ATOM 1346 N N . LEU A 1 97 ? 13.932 4.336 0.969 1.00 19.07 118 LEU A N 1
ATOM 1347 C CA . LEU A 1 97 ? 14.859 3.729 -0.016 1.00 15.39 118 LEU A CA 1
ATOM 1348 C C . LEU A 1 97 ? 16.304 3.838 0.496 1.00 17.69 118 LEU A C 1
ATOM 1349 O O . LEU A 1 97 ? 17.089 2.880 0.389 1.00 16.71 118 LEU A O 1
ATOM 1365 N N . MET A 1 98 ? 16.687 5.003 1.025 1.00 16.87 119 MET A N 1
ATOM 1366 C CA . MET A 1 98 ? 18.057 5.174 1.504 1.00 13.73 119 MET A CA 1
ATOM 1367 C C . MET A 1 98 ? 18.361 4.225 2.634 1.00 17.21 119 MET A C 1
ATOM 1368 O O . MET A 1 98 ? 19.414 3.588 2.667 1.00 17.59 119 MET A O 1
ATOM 1382 N N . PHE A 1 99 ? 17.437 4.105 3.574 1.00 17.60 120 PHE A N 1
ATOM 1383 C CA . PHE A 1 99 ? 17.664 3.230 4.700 1.00 18.68 120 PHE A CA 1
ATOM 1384 C C . PHE A 1 99 ? 17.704 1.765 4.274 1.00 19.20 120 PHE A C 1
ATOM 1385 O O . PHE A 1 99 ? 18.569 0.983 4.733 1.00 18.13 120 PHE A O 1
ATOM 1402 N N . GLU A 1 100 ? 16.825 1.380 3.353 1.00 16.96 121 GLU A N 1
ATOM 1403 C CA . GLU A 1 100 ? 16.797 0.013 2.902 1.00 19.34 121 GLU A CA 1
ATOM 1404 C C . GLU A 1 100 ? 18.081 -0.379 2.183 1.00 20.56 121 GLU A C 1
ATOM 1405 O O . GLU A 1 100 ? 18.594 -1.486 2.412 1.00 21.32 121 GLU A O 1
ATOM 1417 N N . VAL A 1 101 ? 18.622 0.471 1.315 1.00 16.88 122 VAL A N 1
ATOM 1418 C CA . VAL A 1 101 ? 19.833 0.081 0.592 1.00 18.65 122 VAL A CA 1
ATOM 1419 C C . VAL A 1 101 ? 21.071 0.185 1.486 1.00 16.08 122 VAL A C 1
ATOM 1420 O O . VAL A 1 101 ? 22.109 -0.446 1.190 1.00 18.61 122 VAL A O 1
ATOM 1433 N N . SER A 1 102 ? 21.001 0.896 2.600 1.00 16.90 123 SER A N 1
ATOM 1434 C CA . SER A 1 102 ? 22.132 0.923 3.530 1.00 14.29 123 SER A CA 1
ATOM 1435 C C . SER A 1 102 ? 22.428 -0.445 4.127 1.00 18.10 123 SER A C 1
ATOM 1436 O O . SER A 1 102 ? 23.558 -0.724 4.523 1.00 19.34 123 SER A O 1
ATOM 1444 N N . LYS A 1 103 ? 21.417 -1.298 4.161 1.00 20.33 124 LYS A N 1
ATOM 1445 C CA . LYS A 1 103 ? 21.530 -2.594 4.815 1.00 20.30 124 LYS A CA 1
ATOM 1446 C C . LYS A 1 103 ? 22.462 -3.536 4.037 1.00 19.11 124 LYS A C 1
ATOM 144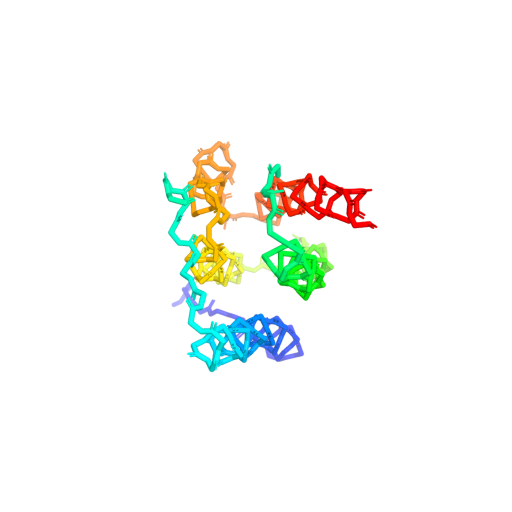7 O O . LYS A 1 103 ? 23.439 -4.017 4.601 1.00 20.26 124 LYS A O 1
ATOM 1466 N N . PRO A 1 104 ? 22.225 -3.754 2.738 1.00 20.35 125 PRO A N 1
ATOM 1467 C CA . PRO A 1 104 ? 23.190 -4.591 2.004 1.00 23.38 125 PRO A CA 1
ATOM 1468 C C . PRO A 1 104 ? 24.584 -3.979 1.905 1.00 20.94 125 PRO A C 1
ATOM 1469 O O . PRO A 1 104 ? 25.563 -4.710 1.837 1.00 20.99 125 PRO A O 1
ATOM 1480 N N . LEU A 1 105 ? 24.675 -2.658 1.941 1.00 18.88 126 LEU A N 1
ATOM 1481 C CA . LEU A 1 105 ? 25.961 -1.985 1.923 1.00 17.07 126 LEU A CA 1
ATOM 1482 C C . LEU A 1 105 ? 26.741 -2.329 3.197 1.00 18.25 126 LEU A C 1
ATOM 1483 O O . LEU A 1 105 ? 27.940 -2.656 3.155 1.00 22.64 126 LEU A O 1
ATOM 1499 N N . GLN A 1 106 ? 26.047 -2.274 4.324 1.00 22.10 127 GLN A N 1
ATOM 1500 C CA . GLN A 1 106 ? 26.637 -2.655 5.602 1.00 20.25 127 GLN A CA 1
ATOM 1501 C C . GLN A 1 106 ? 27.113 -4.113 5.583 1.00 26.09 127 GLN A C 1
ATOM 1502 O O . GLN A 1 106 ? 28.165 -4.469 6.138 1.00 25.34 127 GLN A O 1
ATOM 1516 N N . GLU A 1 107 ? 26.344 -4.966 4.933 1.00 22.31 128 GLU A N 1
ATOM 1517 C CA . GLU A 1 107 ? 26.694 -6.372 4.862 1.00 25.71 128 GLU A CA 1
ATOM 1518 C C . GLU A 1 107 ? 27.975 -6.629 4.061 1.00 23.23 128 GLU A C 1
ATOM 1519 O O . GLU A 1 107 ? 28.577 -7.689 4.189 1.00 28.24 128 GLU A O 1
ATOM 1531 N N . LEU A 1 108 ? 28.407 -5.668 3.252 1.00 22.59 129 LEU A N 1
ATOM 1532 C CA . LEU A 1 108 ? 29.676 -5.807 2.528 1.00 24.23 129 LEU A CA 1
ATOM 1533 C C . LEU A 1 108 ? 30.852 -5.411 3.404 1.00 32.84 129 LEU A C 1
ATOM 1534 O O . LEU A 1 108 ? 32.009 -5.419 2.970 1.00 33.70 129 LEU A O 1
ATOM 1550 N N . GLY A 1 109 ? 30.560 -5.087 4.661 1.00 31.16 130 GLY A N 1
ATOM 1551 C CA . GLY A 1 109 ? 31.600 -4.705 5.586 1.00 28.71 130 GLY A CA 1
ATOM 1552 C C . GLY A 1 109 ? 31.815 -3.204 5.644 1.00 24.72 130 GLY A C 1
ATOM 1553 O O . GLY A 1 109 ? 32.847 -2.775 6.199 1.00 29.64 130 GLY A O 1
ATOM 1557 N N . ILE A 1 110 ? 30.875 -2.416 5.085 1.00 23.53 131 ILE A N 1
ATOM 1558 C CA . ILE A 1 110 ? 30.894 -0.970 5.246 1.00 24.75 131 ILE A CA 1
ATOM 1559 C C . ILE A 1 110 ? 30.245 -0.664 6.585 1.00 23.23 131 ILE A C 1
ATOM 1560 O O . ILE A 1 110 ? 29.040 -0.583 6.696 1.00 25.77 131 ILE A O 1
ATOM 1576 N N . GLN A 1 111 ? 31.081 -0.560 7.609 1.00 25.48 132 GLN A N 1
ATOM 1577 C CA . GLN A 1 111 ? 30.611 -0.492 8.969 1.00 22.68 132 GLN A CA 1
ATOM 1578 C C . GLN A 1 111 ? 29.827 0.790 9.179 1.00 25.21 132 GLN A C 1
ATOM 1579 O O . GLN A 1 111 ? 30.158 1.808 8.595 1.00 29.52 132 GLN A O 1
ATOM 1593 N N . GLU A 1 112 ? 28.765 0.685 9.968 1.00 29.10 133 GLU A N 1
ATOM 1594 C CA . GLU A 1 112 ? 27.986 1.857 10.376 1.00 28.65 133 GLU A CA 1
ATOM 1595 C C . GLU A 1 112 ? 27.143 2.423 9.249 1.00 32.40 133 GLU A C 1
ATOM 1596 O O . GLU A 1 112 ? 26.712 3.573 9.332 1.00 33.86 133 GLU A O 1
ATOM 1608 N N . MET A 1 113 ? 26.936 1.686 8.164 1.00 22.88 134 MET A N 1
ATOM 1609 C CA . MET A 1 113 ? 26.230 2.323 7.060 1.00 20.58 134 MET A CA 1
ATOM 1610 C C . MET A 1 113 ? 24.768 2.619 7.412 1.00 21.93 134 MET A C 1
ATOM 1611 O O . MET A 1 113 ? 24.277 3.713 7.109 1.00 21.90 134 MET A O 1
ATOM 1625 N N . THR A 1 114 ? 24.060 1.689 8.054 1.00 20.86 135 THR A N 1
ATOM 1626 C CA . THR A 1 114 ? 22.662 1.956 8.353 1.00 18.83 135 THR A CA 1
ATOM 1627 C C . THR A 1 114 ? 22.592 3.078 9.377 1.00 21.19 135 THR A C 1
ATOM 1628 O O . THR A 1 114 ? 21.706 3.907 9.320 1.00 22.71 135 THR A O 1
ATOM 1639 N N . LYS A 1 115 ? 23.537 3.123 10.305 1.00 18.41 136 LYS A N 1
ATOM 1640 C CA . LYS A 1 115 ? 23.529 4.177 11.327 1.00 22.36 136 LYS A CA 1
ATOM 1641 C C . LYS A 1 115 ? 23.869 5.552 10.741 1.00 20.90 136 LYS A C 1
ATOM 1642 O O . LYS A 1 115 ? 23.362 6.572 11.219 1.00 19.09 136 LYS A O 1
ATOM 1661 N N . THR A 1 116 ? 24.717 5.593 9.719 1.00 18.13 137 THR A N 1
ATOM 1662 C CA . THR A 1 116 ? 24.982 6.858 9.032 1.00 18.15 137 THR A CA 1
ATOM 1663 C C . THR A 1 116 ? 23.652 7.478 8.599 1.00 19.52 137 THR A C 1
ATOM 1664 O O . THR A 1 116 ? 23.395 8.674 8.792 1.00 18.50 137 THR A O 1
ATOM 1675 N N . VAL A 1 117 ? 22.776 6.647 8.051 1.00 16.67 138 VAL A N 1
ATOM 1676 C CA . VAL A 1 117 ? 21.517 7.115 7.509 1.00 16.96 138 VAL A CA 1
ATOM 1677 C C . VAL A 1 117 ? 20.516 7.432 8.603 1.00 16.89 138 VAL A C 1
ATOM 1678 O O . VAL A 1 117 ? 19.928 8.524 8.631 1.00 17.15 138 VAL A O 1
ATOM 1691 N N . SER A 1 118 ? 20.333 6.523 9.555 1.00 15.93 139 SER A N 1
ATOM 1692 C CA . SER A 1 118 ? 19.338 6.789 10.574 1.00 19.46 139 SER A CA 1
ATOM 1693 C C . SER A 1 118 ? 19.725 7.961 11.507 1.00 20.55 139 SER A C 1
ATOM 1694 O O . SER A 1 118 ? 18.866 8.731 11.928 1.00 21.12 139 SER A O 1
ATOM 1702 N N A MET A 1 119 ? 21.007 8.081 11.823 0.52 19.16 140 MET A N 1
ATOM 1703 N N B MET A 1 119 ? 21.010 8.121 11.798 0.48 17.41 140 MET A N 1
ATOM 1704 C CA A MET A 1 119 ? 21.478 9.185 12.642 0.52 18.40 140 MET A CA 1
ATOM 1705 C CA B MET A 1 119 ? 21.464 9.212 12.659 0.48 20.83 140 MET A CA 1
ATOM 1706 C C A MET A 1 119 ? 21.242 10.501 11.900 0.52 17.74 140 MET A C 1
ATOM 1707 C C B MET A 1 119 ? 21.431 10.560 11.932 0.48 24.85 140 MET A C 1
ATOM 1708 O O A MET A 1 119 ? 20.802 11.468 12.502 0.52 18.63 140 MET A O 1
ATOM 1709 O O B MET A 1 119 ? 21.337 11.611 12.584 0.48 20.26 140 MET A O 1
ATOM 1736 N N . ALA A 1 120 ? 21.523 10.528 10.600 1.00 16.58 141 ALA A N 1
ATOM 1737 C CA . ALA A 1 120 ? 21.313 11.742 9.799 1.00 18.54 141 ALA A CA 1
ATOM 1738 C C . ALA A 1 120 ? 19.854 12.140 9.895 1.00 19.81 141 ALA A C 1
ATOM 1739 O O . ALA A 1 120 ? 19.520 13.336 10.011 1.00 19.76 141 ALA A O 1
ATOM 1746 N N . ALA A 1 121 ? 18.966 11.154 9.884 1.00 19.38 142 ALA A N 1
ATOM 1747 C CA . ALA A 1 121 ? 17.536 11.455 9.951 1.00 19.56 142 ALA A CA 1
ATOM 1748 C C . ALA A 1 121 ? 17.129 11.916 11.330 1.00 21.43 142 ALA A C 1
ATOM 1749 O O . ALA A 1 121 ? 16.162 12.641 11.470 1.00 22.22 142 ALA A O 1
ATOM 1756 N N . GLU A 1 122 ? 17.854 11.517 12.368 1.00 23.10 143 GLU A N 1
ATOM 1757 C CA . GLU A 1 122 ? 17.595 12.060 13.698 1.00 31.79 143 GLU A CA 1
ATOM 1758 C C . GLU A 1 122 ? 17.854 13.573 13.763 1.00 33.15 143 GLU A C 1
ATOM 1759 O O . GLU A 1 122 ? 17.099 14.301 14.402 1.00 29.97 143 GLU A O 1
ATOM 1771 N N A GLU A 1 123 ? 18.896 14.015 13.067 0.47 24.65 144 GLU A N 1
ATOM 1772 N N B GLU A 1 123 ? 18.927 14.044 13.136 0.53 23.69 144 GLU A N 1
ATOM 1773 C CA A GLU A 1 123 ? 19.347 15.397 13.064 0.47 26.14 144 GLU A CA 1
ATOM 1774 C CA B GLU A 1 123 ? 19.238 15.463 13.133 0.53 27.69 144 GLU A CA 1
ATOM 1775 C C A GLU A 1 123 ? 18.508 16.254 1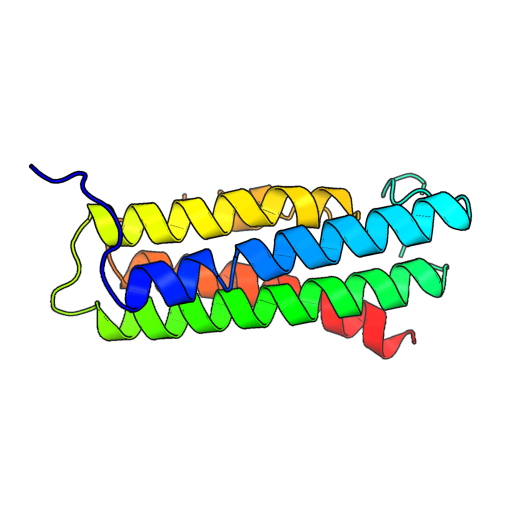2.123 0.47 23.81 144 GLU A C 1
ATOM 1776 C C B GLU A 1 123 ? 18.282 16.199 12.216 0.53 25.29 144 GLU A C 1
ATOM 1777 O O A GLU A 1 123 ? 18.271 17.435 12.391 0.47 21.95 144 GLU A O 1
ATOM 1778 O O B GLU A 1 123 ? 17.750 17.245 12.588 0.53 25.36 144 GLU A O 1
ATOM 1801 N N . ASN A 1 124 ? 18.070 15.638 11.027 1.00 23.61 145 ASN A N 1
ATOM 1802 C CA . ASN A 1 124 ? 17.298 16.301 9.983 1.00 23.62 145 ASN A CA 1
ATOM 1803 C C . ASN A 1 124 ? 16.304 15.327 9.372 1.00 18.41 145 ASN A C 1
ATOM 1804 O O . ASN A 1 124 ? 16.625 14.636 8.421 1.00 20.19 145 ASN A O 1
ATOM 1815 N N . PRO A 1 125 ? 15.096 15.237 9.934 1.00 19.08 146 PRO A N 1
ATOM 1816 C CA . PRO A 1 125 ? 14.223 14.168 9.466 1.00 18.65 146 PRO A CA 1
ATOM 1817 C C . PRO A 1 125 ? 13.620 14.443 8.096 1.00 18.19 146 PRO A C 1
ATOM 1818 O O . PRO A 1 125 ? 13.490 15.599 7.682 1.00 21.18 146 PRO A O 1
ATOM 1829 N N . PRO A 1 126 ? 13.191 13.392 7.408 1.00 19.18 147 PRO A N 1
ATOM 1830 C CA . PRO A 1 126 ? 12.734 13.498 6.024 1.00 17.36 147 PRO A CA 1
ATOM 1831 C C . PRO A 1 126 ? 11.281 13.951 5.926 1.00 20.25 147 PRO A C 1
ATOM 1832 O O . PRO A 1 126 ? 10.486 13.336 5.239 1.00 21.51 147 PRO A O 1
ATOM 1843 N N . THR A 1 127 ? 10.941 15.016 6.657 1.00 19.78 148 THR A N 1
ATOM 1844 C CA . THR A 1 127 ? 9.610 15.632 6.593 1.00 21.42 148 THR A CA 1
ATOM 1845 C C . THR A 1 127 ? 9.512 16.682 5.505 1.00 23.81 148 THR A C 1
ATOM 1846 O O . THR A 1 127 ? 8.411 17.176 5.199 1.00 24.94 148 THR A O 1
ATOM 1857 N N . THR A 1 128 ? 10.662 17.005 4.915 1.00 21.40 149 THR A N 1
ATOM 1858 C CA . THR A 1 128 ? 10.805 18.023 3.884 1.00 21.34 149 THR A CA 1
ATOM 1859 C C . THR A 1 128 ? 11.868 17.605 2.879 1.00 21.15 149 THR A C 1
ATOM 1860 O O . THR A 1 128 ? 12.693 16.729 3.176 1.00 19.81 149 THR A O 1
ATOM 1871 N N . ALA A 1 129 ? 11.938 18.308 1.747 1.00 24.45 150 ALA A N 1
ATOM 1872 C CA . ALA A 1 129 ? 13.042 18.102 0.806 1.00 23.05 150 ALA A CA 1
ATOM 1873 C C . ALA A 1 129 ? 14.387 18.415 1.466 1.00 21.07 150 ALA A C 1
ATOM 1874 O O . ALA A 1 129 ? 15.370 17.682 1.283 1.00 19.51 150 ALA A O 1
ATOM 1881 N N . GLN A 1 130 ? 14.405 19.471 2.276 1.00 23.19 151 GLN A N 1
ATOM 1882 C CA . GLN A 1 130 ? 15.607 19.885 2.995 1.00 20.07 151 GLN A CA 1
ATOM 1883 C C . GLN A 1 130 ? 16.156 18.734 3.826 1.00 18.70 151 GLN A C 1
ATOM 1884 O O . GLN A 1 130 ? 17.348 18.437 3.802 1.00 19.48 151 GLN A O 1
ATOM 1898 N N . GLY A 1 131 ? 15.271 18.070 4.553 1.00 18.78 152 GLY A N 1
ATOM 1899 C CA . GLY A 1 131 ? 15.675 16.950 5.366 1.00 17.68 152 GLY A CA 1
ATOM 1900 C C . GLY A 1 131 ? 16.228 15.806 4.539 1.00 18.91 152 GLY A C 1
ATOM 1901 O O . GLY A 1 131 ? 17.279 15.262 4.843 1.00 18.47 152 GLY A O 1
ATOM 1905 N N . VAL A 1 132 ? 15.522 15.429 3.477 1.00 16.17 153 VAL A N 1
ATOM 1906 C CA . VAL A 1 132 ? 16.000 14.363 2.606 1.00 15.24 153 VAL A CA 1
ATOM 1907 C C . VAL A 1 132 ? 17.394 14.696 2.080 1.00 16.19 153 VAL A C 1
ATOM 1908 O O . VAL A 1 132 ? 18.280 13.822 2.034 1.00 16.75 153 VAL A O 1
ATOM 1921 N N . LEU A 1 133 ? 17.574 15.943 1.672 1.00 15.76 154 LEU A N 1
ATOM 1922 C CA . LEU A 1 133 ? 18.834 16.391 1.072 1.00 18.14 154 LEU A CA 1
ATOM 1923 C C . LEU A 1 133 ? 19.958 16.298 2.097 1.00 17.69 154 LEU A C 1
ATOM 1924 O O . LEU A 1 133 ? 21.061 15.861 1.750 1.00 18.97 154 LEU A O 1
ATOM 1940 N N . GLU A 1 134 ? 19.679 16.623 3.356 1.00 17.50 155 GLU A N 1
ATOM 1941 C CA . GLU A 1 134 ? 20.721 16.537 4.389 1.00 17.57 155 GLU A CA 1
ATOM 1942 C C . GLU A 1 134 ? 21.127 15.077 4.648 1.00 18.40 155 GLU A C 1
ATOM 1943 O O . GLU A 1 134 ? 22.298 14.739 4.801 1.00 18.61 155 GLU A O 1
ATOM 1955 N N . ILE A 1 135 ? 20.153 14.200 4.708 1.00 14.79 156 ILE A N 1
ATOM 1956 C CA . ILE A 1 135 ? 20.392 12.773 4.902 1.00 13.95 156 ILE A CA 1
ATOM 1957 C C . ILE A 1 135 ? 21.172 12.211 3.711 1.00 14.67 156 ILE A C 1
ATOM 1958 O O . ILE A 1 135 ? 22.132 11.442 3.884 1.00 15.99 156 ILE A O 1
ATOM 1974 N N . ALA A 1 136 ? 20.741 12.586 2.503 1.00 14.64 157 ALA A N 1
ATOM 1975 C CA . ALA A 1 136 ? 21.418 12.150 1.281 1.00 14.27 157 ALA A CA 1
ATOM 1976 C C . ALA A 1 136 ? 22.865 12.612 1.267 1.00 14.22 157 ALA A C 1
ATOM 1977 O O . ALA A 1 136 ? 23.769 11.846 0.851 1.00 16.20 157 ALA A O 1
ATOM 1984 N N . LYS A 1 137 ? 23.106 13.847 1.683 1.00 17.23 158 LYS A N 1
ATOM 1985 C CA . LYS A 1 137 ? 24.457 14.406 1.709 1.00 19.46 158 LYS A CA 1
ATOM 1986 C C . LYS A 1 137 ? 25.361 13.563 2.606 1.00 17.18 158 LYS A C 1
ATOM 1987 O O . LYS A 1 137 ? 26.486 13.238 2.222 1.00 19.60 158 LYS A O 1
ATOM 2006 N N . LYS A 1 138 ? 24.891 13.249 3.815 1.00 17.54 159 LYS A N 1
ATOM 2007 C CA . LYS A 1 138 ? 25.660 12.440 4.753 1.00 19.46 159 LYS A CA 1
ATOM 2008 C C . LYS A 1 138 ? 25.875 11.038 4.180 1.00 17.73 159 LYS A C 1
ATOM 2009 O O . LYS A 1 138 ? 26.960 10.456 4.331 1.00 17.52 159 LYS A O 1
ATOM 2028 N N . MET A 1 139 ? 24.847 10.464 3.566 1.00 14.39 160 MET A N 1
ATOM 2029 C CA . MET A 1 139 ? 24.979 9.128 2.981 1.00 14.33 160 MET A CA 1
ATOM 2030 C C . MET A 1 139 ? 26.001 9.135 1.860 1.00 15.11 160 MET A C 1
ATOM 2031 O O . MET A 1 139 ? 26.869 8.261 1.768 1.00 16.45 160 MET A O 1
ATOM 2045 N N . ARG A 1 140 ? 25.888 10.115 0.986 1.00 15.34 161 ARG A N 1
ATOM 2046 C CA . ARG A 1 140 ? 26.802 10.223 -0.155 1.00 16.55 161 ARG A CA 1
ATOM 2047 C C . ARG A 1 140 ? 28.236 10.465 0.327 1.00 17.02 161 ARG A C 1
ATOM 2048 O O . ARG A 1 140 ? 29.158 9.851 -0.200 1.00 19.20 161 ARG A O 1
ATOM 2069 N N . GLU A 1 141 ? 28.434 11.326 1.330 1.00 17.15 162 GLU A N 1
ATOM 2070 C CA . GLU A 1 141 ? 29.783 11.597 1.865 1.00 16.53 162 GLU A CA 1
ATOM 2071 C C . GLU A 1 141 ? 30.426 10.323 2.413 1.00 18.15 162 GLU A C 1
ATOM 2072 O O . GLU A 1 141 ? 31.606 10.038 2.218 1.00 19.96 162 GLU A O 1
ATOM 2084 N N . LYS A 1 142 ? 29.625 9.523 3.102 1.00 17.09 163 LYS A N 1
ATOM 2085 C CA . LYS A 1 142 ? 30.097 8.257 3.628 1.00 16.91 163 LYS A CA 1
ATOM 2086 C C . LYS A 1 142 ? 30.507 7.307 2.499 1.00 17.97 163 LYS A C 1
ATOM 2087 O O . LYS A 1 142 ? 31.581 6.707 2.555 1.00 18.89 163 LYS A O 1
ATOM 2106 N N . LEU A 1 143 ? 29.653 7.169 1.483 1.00 16.30 164 LEU A N 1
ATOM 2107 C CA . LEU A 1 143 ? 29.982 6.353 0.305 1.00 15.31 164 LEU A CA 1
ATOM 2108 C C . LEU A 1 143 ? 31.288 6.809 -0.322 1.00 17.37 164 LEU A C 1
ATOM 2109 O O . LEU A 1 143 ? 32.142 5.989 -0.682 1.00 20.00 164 LEU A O 1
ATOM 2125 N N . GLN A 1 144 ? 31.443 8.119 -0.444 1.00 16.97 165 GLN A N 1
ATOM 2126 C CA . GLN A 1 144 ? 32.636 8.696 -1.080 1.00 18.74 165 GLN A CA 1
ATOM 2127 C C . GLN A 1 144 ? 33.892 8.405 -0.304 1.00 20.74 165 GLN A C 1
ATOM 2128 O O . GLN A 1 144 ? 34.941 8.138 -0.908 1.00 21.82 165 GLN A O 1
ATOM 2142 N N . ARG A 1 145 ? 33.824 8.488 1.018 1.00 20.53 166 ARG A N 1
ATOM 2143 C CA . ARG A 1 145 ? 34.977 8.212 1.857 1.00 23.40 166 ARG A CA 1
ATOM 2144 C C . ARG A 1 145 ? 35.410 6.763 1.672 1.00 24.20 166 ARG A C 1
ATOM 2145 O O . ARG A 1 145 ? 36.602 6.468 1.510 1.00 25.6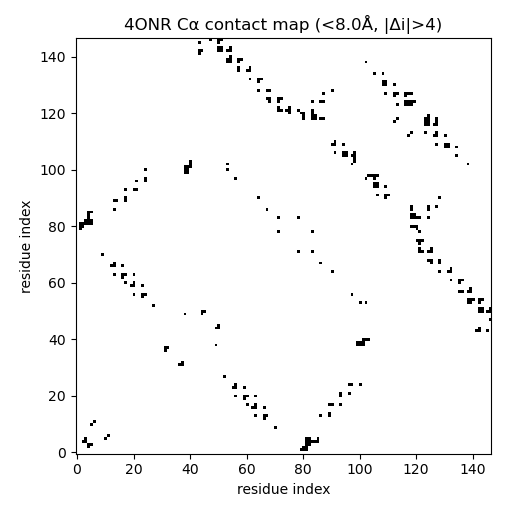6 166 ARG A O 1
ATOM 2166 N N . VAL A 1 146 ? 34.431 5.858 1.692 1.00 21.65 167 VAL A N 1
ATOM 2167 C CA . VAL A 1 146 ? 34.716 4.443 1.494 1.00 19.45 167 VAL A CA 1
ATOM 2168 C C . VAL A 1 146 ? 35.296 4.222 0.092 1.00 23.50 167 VAL A C 1
ATOM 2169 O O . VAL A 1 146 ? 36.331 3.576 -0.074 1.00 23.21 167 VAL A O 1
ATOM 2182 N N . HIS A 1 147 ? 34.635 4.790 -0.909 1.00 21.53 168 HIS A N 1
ATOM 2183 C CA . HIS A 1 147 ? 35.068 4.701 -2.291 1.00 22.54 168 HIS A CA 1
ATOM 2184 C C . HIS A 1 147 ? 36.538 5.100 -2.448 1.00 21.50 168 HIS A C 1
ATOM 2185 O O . HIS A 1 147 ? 37.346 4.340 -3.024 1.00 24.77 168 HIS A O 1
ATOM 2200 N N . LYS A 1 148 ? 36.904 6.244 -1.885 1.00 23.15 169 LYS A N 1
ATOM 2201 C CA . LYS A 1 148 ? 38.254 6.781 -2.054 1.00 25.27 169 LYS A CA 1
ATOM 2202 C C . LYS A 1 148 ? 39.271 5.897 -1.382 1.00 26.21 169 LYS A C 1
ATOM 2203 O O . LYS A 1 148 ? 40.312 5.591 -1.963 1.00 28.65 169 LYS A O 1
ATOM 2222 N N . LYS A 1 149 ? 39.000 5.501 -0.143 1.00 26.87 170 LYS A N 1
ATOM 2223 C CA . LYS A 1 149 ? 39.996 4.725 0.594 1.00 32.01 170 LYS A CA 1
ATOM 2224 C C . LYS A 1 149 ? 40.339 3.463 -0.173 1.00 27.45 170 LYS A C 1
ATOM 2225 O O . LYS A 1 149 ? 41.500 3.093 -0.292 1.00 31.11 170 LYS A O 1
ATOM 2244 N N . ASN A 1 150 ? 39.311 2.806 -0.691 1.00 28.92 171 ASN A N 1
ATOM 2245 C CA . ASN A 1 150 ? 39.517 1.542 -1.375 1.00 29.91 171 ASN A CA 1
ATOM 2246 C C . ASN A 1 150 ? 40.068 1.719 -2.788 1.00 29.82 171 ASN A C 1
ATOM 2247 O O . ASN A 1 150 ? 40.933 0.965 -3.221 1.00 31.03 171 ASN A O 1
ATOM 2258 N N . GLN A 1 151 ? 39.560 2.704 -3.515 1.00 28.44 172 GLN A N 1
ATOM 2259 C CA . GLN A 1 151 ? 40.106 2.997 -4.843 1.00 28.01 172 GLN A CA 1
ATOM 2260 C C . GLN A 1 151 ? 41.588 3.391 -4.787 1.00 31.69 172 GLN A C 1
ATOM 2261 O O . GLN A 1 151 ? 42.399 2.938 -5.612 1.00 36.05 172 GLN A O 1
ATOM 2275 N N . ASP A 1 152 ? 41.956 4.227 -3.819 1.00 33.74 173 ASP A N 1
ATOM 2276 C CA . ASP A 1 152 ? 43.335 4.710 -3.726 1.00 39.64 173 ASP A CA 1
ATOM 2277 C C . ASP A 1 152 ? 44.306 3.570 -3.473 1.00 45.08 173 ASP A C 1
ATOM 2278 O O . ASP A 1 152 ? 45.405 3.529 -4.033 1.00 41.43 173 ASP A O 1
ATOM 2287 N N . THR A 1 153 ? 43.879 2.653 -2.613 1.00 37.27 174 THR A N 1
ATOM 2288 C CA . THR A 1 153 ? 44.670 1.487 -2.249 1.00 38.84 174 THR A CA 1
ATOM 2289 C C . THR A 1 153 ? 44.904 0.637 -3.490 1.00 43.62 174 THR A C 1
ATOM 2290 O O . THR A 1 153 ? 46.018 0.186 -3.771 1.00 43.62 174 THR A O 1
ATOM 2301 N N . LEU A 1 154 ? 43.824 0.441 -4.238 1.00 40.24 175 LEU A N 1
ATOM 2302 C CA . LEU A 1 154 ? 43.881 -0.225 -5.534 1.00 51.70 175 LEU A CA 1
ATOM 2303 C C . LEU A 1 154 ? 44.810 0.523 -6.497 1.00 50.98 175 LEU A C 1
ATOM 2304 O O . LEU A 1 154 ? 45.700 -0.073 -7.111 1.00 56.77 175 LEU A O 1
#

CATH classification: 1.20.1420.40

Secondary structure (DSSP, 8-state):
-------HHHHHHHHHHHHHHHHHHHHHHHHHHHHT----TT---S-HHHHHHHHHHHHHHHHHHHHHHHHHHHTTTT--HHHHHHHHHHHHHHHHHHHHTT-TTHHHHHHHHHHHS-TTSHHHHHHHHHHHHHHHHHHHHHHHHH-

Sequence (147 aa):
GAMDGLTGATKIKLESSSAKAIVDEIDAIKKKAASMGVNFDAFKVSENPFILEAKVRATTVAEKFVIAIEEEATKLKETGSSGEFSAMYDLMFEVSKPLQELGIQEMTKTVSMMAAEEENPPTTAQGVLEIAKKMREKLQRVHKKNQDTL

InterPro domains:
  IPR003332 Decorin-binding protein [PF02352] (30-185)
  IPR038353 Decorin-binding superfamily [G3DSA:1.20.1420.40] (22-187)
  IPR054923 Decorin-binding protein A [NF033713] (1-170)

Radius of gyration: 15.74 Å; Cα contacts (8 Å, |Δi|>4): 183; chains: 1; bounding box: 49×42×27 Å